Protein AF-E2NHU2-F1 (afdb_monomer_lite)

Secondary structure (DSSP, 8-state):
---THHHHHHHHHHHHHHHHHHH-TTS-HHHHHHHHHHHHHHHHHHHHHHHHHHHS-TT-HHHHHHHHHHHHHHHHHHHHHHHHHHHHHHHHHHHHHHHHHHHHHHHHHHHHHHHHHHHHHHHHHHHHHHHHHHHHHTS-HHHHHHHHTT--

Organism: NCBI:txid537012

Radius of gyration: 38.78 Å; chains: 1; bounding box: 83×24×98 Å

Sequence (152 aa):
MGIPFIPLCAIIAVLIIAFLFASLPQISHKTRYRVLYAITIIMLLAVIPISEYMAGDTQNSSNNYLLVLIFDIAVGYFCMYIAALLKFNILKQKNQALENALTEKQQENISILLEHQNEKQQDLQQKELEWFAGKIKMFTEEEQKAIIHCCH

pLDDT: mean 75.78, std 13.11, range [44.12, 96.81]

Foldseek 3Di:
DDDPVVLVVVVVVLVVVLVCLLPPPPDDPVVNVVSNVVSLVVLVVSLVVLVVVLVVPPPPNVVSVVVSVVSVVVSVVVVVVVVVSNVVVVVVVVVVVVVVVVVVVVVVVVVVVVVVVVVVVVVVVVVVVVVVVVVLVVDDPVVNVVVVVVVD

Structure (mmCIF, N/CA/C/O backbone):
data_AF-E2NHU2-F1
#
_entry.id   AF-E2NHU2-F1
#
loop_
_atom_site.group_PDB
_atom_site.id
_atom_site.type_symbol
_atom_site.label_atom_id
_atom_site.label_alt_id
_atom_site.label_comp_id
_atom_site.label_asym_id
_atom_site.label_entity_id
_atom_site.label_seq_id
_atom_site.pdbx_PDB_ins_code
_atom_site.Cartn_x
_atom_site.Cartn_y
_atom_site.Cartn_z
_atom_site.occupancy
_atom_site.B_iso_or_equiv
_atom_site.auth_seq_id
_atom_site.auth_comp_id
_atom_site.auth_asym_id
_atom_site.auth_atom_id
_atom_site.pdbx_PDB_model_num
ATOM 1 N N . MET A 1 1 ? 30.027 17.006 -35.130 1.00 45.38 1 MET A N 1
ATOM 2 C CA . MET A 1 1 ? 29.815 16.706 -33.699 1.00 45.38 1 MET A CA 1
ATOM 3 C C . MET A 1 1 ? 28.332 16.884 -33.395 1.00 45.38 1 MET A C 1
ATOM 5 O O . MET A 1 1 ? 27.917 17.942 -32.947 1.00 45.38 1 MET A O 1
ATOM 9 N N . GLY A 1 2 ? 27.521 15.896 -33.784 1.00 48.94 2 GLY A N 1
ATOM 10 C CA . GLY A 1 2 ? 26.079 15.876 -33.529 1.00 48.94 2 GLY A CA 1
ATOM 11 C C . GLY A 1 2 ? 25.831 15.148 -32.216 1.00 48.94 2 GLY A C 1
ATOM 12 O O . GLY A 1 2 ? 26.402 14.091 -31.979 1.00 48.94 2 GLY A O 1
ATOM 13 N N . ILE A 1 3 ? 25.075 15.768 -31.326 1.00 44.12 3 ILE A N 1
ATOM 14 C CA . ILE A 1 3 ? 24.980 15.378 -29.924 1.00 44.12 3 ILE A CA 1
ATOM 15 C C . ILE A 1 3 ? 24.153 14.079 -29.804 1.00 44.12 3 ILE A C 1
ATOM 17 O O . ILE A 1 3 ? 23.003 14.081 -30.246 1.00 44.12 3 ILE A O 1
ATOM 21 N N . PRO A 1 4 ? 24.641 13.003 -29.151 1.00 55.00 4 PRO A N 1
ATOM 22 C CA . PRO A 1 4 ? 23.863 11.786 -28.873 1.00 55.00 4 PRO A CA 1
ATOM 23 C C . PRO A 1 4 ? 22.826 11.999 -27.745 1.00 55.00 4 PRO A C 1
ATOM 25 O O . PRO A 1 4 ? 22.509 11.092 -26.983 1.00 55.00 4 PRO A O 1
ATOM 28 N N . PHE A 1 5 ? 22.311 13.222 -27.592 1.00 55.34 5 PHE A N 1
ATOM 29 C CA . PHE A 1 5 ? 21.490 13.644 -26.452 1.00 55.34 5 PHE A CA 1
ATOM 30 C C . PHE A 1 5 ? 20.014 13.305 -26.631 1.00 55.34 5 PHE A C 1
ATOM 32 O O . PHE A 1 5 ? 19.328 13.012 -25.665 1.00 55.34 5 PHE A O 1
ATOM 39 N N . ILE A 1 6 ? 19.511 13.339 -27.866 1.00 62.53 6 ILE A N 1
ATOM 40 C CA . ILE A 1 6 ? 18.075 13.244 -28.155 1.00 62.53 6 ILE A CA 1
ATOM 41 C C . ILE A 1 6 ? 17.476 11.886 -27.735 1.00 62.53 6 ILE A C 1
ATOM 43 O O . ILE A 1 6 ? 16.465 11.901 -27.027 1.00 62.53 6 ILE A O 1
ATOM 47 N N . PRO A 1 7 ? 18.076 10.721 -28.072 1.00 61.19 7 PRO A N 1
ATOM 48 C CA . PRO A 1 7 ? 17.518 9.440 -27.640 1.00 61.19 7 PRO A CA 1
ATOM 49 C C . PRO A 1 7 ? 17.650 9.233 -26.124 1.00 61.19 7 PRO A C 1
ATOM 51 O O . PRO A 1 7 ? 16.699 8.801 -25.479 1.00 61.19 7 PRO A O 1
ATOM 54 N N . LEU A 1 8 ? 18.777 9.631 -25.525 1.00 61.38 8 LEU A N 1
ATOM 55 C CA . LEU A 1 8 ? 18.991 9.555 -24.075 1.00 61.38 8 LEU A CA 1
ATOM 56 C C . LEU A 1 8 ? 18.021 10.449 -23.288 1.00 61.38 8 LEU A C 1
ATOM 58 O O . LEU A 1 8 ? 17.452 10.016 -22.288 1.00 61.38 8 LEU A O 1
ATOM 62 N N . CYS A 1 9 ? 17.771 11.674 -23.753 1.00 64.62 9 CYS A N 1
ATOM 63 C CA . CYS A 1 9 ? 16.812 12.584 -23.133 1.00 64.62 9 CYS A CA 1
ATOM 64 C C . CYS A 1 9 ? 15.377 12.078 -23.226 1.00 64.62 9 CYS A C 1
ATOM 66 O O . CYS A 1 9 ? 14.634 12.215 -22.256 1.00 64.62 9 CYS A O 1
ATOM 68 N N . ALA A 1 10 ? 14.986 11.476 -24.352 1.00 67.19 10 ALA A N 1
ATOM 69 C CA . ALA A 1 10 ? 13.660 10.883 -24.493 1.00 67.19 10 ALA A CA 1
ATOM 70 C C . ALA A 1 10 ? 13.455 9.737 -23.487 1.00 67.19 10 ALA A C 1
ATOM 72 O O . ALA A 1 10 ? 12.419 9.669 -22.829 1.00 67.19 10 ALA A O 1
ATOM 73 N N . ILE A 1 11 ? 14.470 8.893 -23.293 1.00 68.44 11 ILE A N 1
ATOM 74 C CA . ILE A 1 11 ? 14.442 7.787 -22.326 1.00 68.44 11 ILE A CA 1
ATOM 75 C C . ILE A 1 11 ? 14.369 8.310 -20.886 1.00 68.44 11 ILE A C 1
ATOM 77 O O . ILE A 1 11 ? 13.531 7.856 -20.105 1.00 68.44 11 ILE A O 1
ATOM 81 N N . ILE A 1 12 ? 15.195 9.301 -20.536 1.00 69.56 12 ILE A N 1
ATOM 82 C CA . ILE A 1 12 ? 15.174 9.937 -19.210 1.00 69.56 12 ILE A CA 1
ATOM 83 C C . ILE A 1 12 ? 13.811 10.597 -18.950 1.00 69.56 12 ILE A C 1
ATOM 85 O O . ILE A 1 12 ? 13.263 10.459 -17.858 1.00 69.56 12 ILE A O 1
ATOM 89 N N . ALA A 1 13 ? 13.216 11.252 -19.949 1.00 72.31 13 ALA A N 1
ATOM 90 C CA . ALA A 1 13 ? 11.885 11.840 -19.829 1.00 72.31 13 ALA A CA 1
ATOM 91 C C . ALA A 1 13 ? 10.805 10.771 -19.583 1.00 72.31 13 ALA A C 1
ATOM 93 O O . ALA A 1 13 ? 9.968 10.943 -18.696 1.00 72.31 13 ALA A O 1
ATOM 94 N N . VAL A 1 14 ? 10.852 9.638 -20.294 1.00 73.38 14 VAL A N 1
ATOM 95 C CA . VAL A 1 14 ? 9.930 8.508 -20.075 1.00 73.38 14 VAL A CA 1
ATOM 96 C C . VAL A 1 14 ? 10.111 7.906 -18.676 1.00 73.38 14 VAL A C 1
ATOM 98 O O . VAL A 1 14 ? 9.116 7.626 -18.005 1.00 73.38 14 VAL A O 1
ATOM 101 N N . LEU A 1 15 ? 11.352 7.771 -18.193 1.00 70.44 15 LEU A N 1
ATOM 102 C CA . LEU A 1 15 ? 11.660 7.316 -16.830 1.00 70.44 15 LEU A CA 1
ATOM 103 C C . LEU A 1 15 ? 11.099 8.265 -15.758 1.00 70.44 15 LEU A C 1
ATOM 105 O O . LEU A 1 15 ? 10.502 7.811 -14.781 1.00 70.44 15 LEU A O 1
ATOM 109 N N . ILE A 1 16 ? 11.245 9.579 -15.946 1.00 73.12 16 ILE A N 1
ATOM 110 C CA . ILE A 1 16 ? 10.730 10.591 -15.011 1.00 73.12 16 ILE A CA 1
ATOM 111 C C . ILE A 1 16 ? 9.197 10.586 -14.992 1.00 73.12 16 ILE A C 1
ATOM 113 O O . ILE A 1 16 ? 8.596 10.598 -13.916 1.00 73.12 16 ILE A O 1
ATOM 117 N N . ILE A 1 17 ? 8.550 10.507 -16.159 1.00 72.31 17 ILE A N 1
ATOM 118 C CA . ILE A 1 17 ? 7.085 10.427 -16.264 1.00 72.31 17 ILE A CA 1
ATOM 119 C C . ILE A 1 17 ? 6.572 9.150 -15.582 1.00 72.31 17 ILE A C 1
ATOM 121 O O . ILE A 1 17 ? 5.620 9.206 -14.802 1.00 72.31 17 ILE A O 1
ATOM 125 N N . ALA A 1 18 ? 7.236 8.013 -15.799 1.00 69.62 18 ALA A N 1
ATOM 126 C CA . ALA A 1 18 ? 6.929 6.756 -15.124 1.00 69.62 18 ALA A CA 1
ATOM 127 C C . ALA A 1 18 ? 7.019 6.864 -13.592 1.00 69.62 18 ALA A C 1
ATOM 129 O O . ALA A 1 18 ? 6.119 6.410 -12.880 1.00 69.62 18 ALA A O 1
ATOM 130 N N . PHE A 1 19 ? 8.081 7.494 -13.084 1.00 68.81 19 PHE A N 1
ATOM 131 C CA . PHE A 1 19 ? 8.303 7.684 -11.651 1.00 68.81 19 PHE A CA 1
ATOM 132 C C . PHE A 1 19 ? 7.264 8.617 -11.013 1.00 68.81 19 PHE A C 1
ATOM 134 O O . PHE A 1 19 ? 6.740 8.325 -9.932 1.00 68.81 19 PHE A O 1
ATOM 141 N N . LEU A 1 20 ? 6.906 9.706 -11.701 1.00 70.75 20 LEU A N 1
ATOM 142 C CA . LEU A 1 20 ? 5.842 10.621 -11.283 1.00 70.75 20 LEU A CA 1
ATOM 143 C C . LEU A 1 20 ? 4.497 9.888 -11.177 1.00 70.75 20 LEU A C 1
ATOM 145 O O . LEU A 1 20 ? 3.832 9.979 -10.143 1.00 70.75 20 LEU A O 1
ATOM 149 N N . PHE A 1 21 ? 4.128 9.093 -12.188 1.00 65.12 21 PHE A N 1
ATOM 150 C CA . PHE A 1 21 ? 2.895 8.294 -12.179 1.00 65.12 21 PHE A CA 1
ATOM 151 C C . PHE A 1 21 ? 2.872 7.216 -11.088 1.00 65.12 21 PHE A C 1
ATOM 153 O O . PHE A 1 21 ? 1.820 6.975 -10.491 1.00 65.12 21 PHE A O 1
ATOM 160 N N . ALA A 1 22 ? 4.013 6.588 -10.790 1.00 61.56 22 ALA A N 1
ATOM 161 C CA . ALA A 1 22 ? 4.128 5.624 -9.696 1.00 61.56 22 ALA A CA 1
ATOM 162 C C . ALA A 1 22 ? 3.966 6.285 -8.313 1.00 61.56 22 ALA A C 1
ATOM 164 O O . ALA A 1 22 ? 3.391 5.680 -7.406 1.00 61.56 22 ALA A O 1
ATOM 165 N N . SER A 1 23 ? 4.433 7.529 -8.175 1.00 61.50 23 SER A N 1
ATOM 166 C CA . SER A 1 23 ? 4.422 8.288 -6.918 1.00 61.50 23 SER A CA 1
ATOM 167 C C . SER A 1 23 ? 3.094 8.998 -6.637 1.00 61.50 23 SER A C 1
ATOM 169 O O . SER A 1 23 ? 2.837 9.368 -5.495 1.00 61.50 23 SER A O 1
ATOM 171 N N . LEU A 1 24 ? 2.236 9.181 -7.647 1.00 64.19 24 LEU A N 1
ATOM 172 C CA . LEU A 1 24 ? 0.956 9.891 -7.547 1.00 64.19 24 LEU A CA 1
ATOM 173 C C . LEU A 1 24 ? -0.054 9.140 -6.648 1.00 64.19 24 LEU A C 1
ATOM 175 O O . LEU A 1 24 ? -0.637 8.149 -7.102 1.00 64.19 24 LEU A O 1
ATOM 179 N N . PRO A 1 25 ? -0.352 9.620 -5.417 1.00 55.75 25 PRO A N 1
ATOM 180 C CA . PRO A 1 25 ? -1.123 8.905 -4.390 1.00 55.75 25 PRO A CA 1
ATOM 181 C C . PRO A 1 25 ? -2.638 8.810 -4.659 1.00 55.75 25 PRO A C 1
ATOM 183 O O . PRO A 1 25 ? -3.313 8.037 -3.981 1.00 55.75 25 PRO A O 1
ATOM 186 N N . GLN A 1 26 ? -3.157 9.455 -5.712 1.00 52.62 26 GLN A N 1
ATOM 187 C CA . GLN A 1 26 ? -4.588 9.466 -6.074 1.00 52.62 26 GLN A CA 1
ATOM 188 C C . GLN A 1 26 ? -5.049 8.380 -7.066 1.00 52.62 26 GLN A C 1
ATOM 190 O O . GLN A 1 26 ? -6.244 8.137 -7.206 1.00 52.62 26 GLN A O 1
ATOM 195 N N . ILE A 1 27 ? -4.137 7.714 -7.775 1.00 59.91 27 ILE A N 1
ATOM 196 C CA . ILE A 1 27 ? -4.501 6.729 -8.809 1.00 59.91 27 ILE A CA 1
ATOM 197 C C . ILE A 1 27 ? -4.886 5.376 -8.177 1.00 59.91 27 ILE A C 1
ATOM 199 O O . ILE A 1 27 ? -4.169 4.866 -7.318 1.00 59.91 27 ILE A O 1
ATOM 203 N N . SER A 1 28 ? -5.990 4.760 -8.624 1.00 62.41 28 SER A N 1
ATOM 204 C CA . SER A 1 28 ? -6.439 3.454 -8.108 1.00 62.41 28 SER A CA 1
ATOM 205 C C . SER A 1 28 ? -5.341 2.380 -8.210 1.00 62.41 28 SER A C 1
ATOM 207 O O . SER A 1 28 ? -4.601 2.328 -9.199 1.00 62.41 28 SER A O 1
ATOM 209 N N . HIS A 1 29 ? -5.252 1.485 -7.216 1.00 65.38 29 HIS A N 1
ATOM 210 C CA . HIS A 1 29 ? -4.246 0.409 -7.177 1.00 65.38 29 HIS A CA 1
ATOM 211 C C . HIS A 1 29 ? -4.222 -0.437 -8.464 1.00 65.38 29 HIS A C 1
ATOM 213 O O . HIS A 1 29 ? -3.155 -0.810 -8.950 1.00 65.38 29 HIS A O 1
ATOM 219 N N . LYS A 1 30 ? -5.396 -0.681 -9.060 1.00 64.56 30 LYS A N 1
ATOM 220 C CA . LYS A 1 30 ? -5.554 -1.441 -10.308 1.00 64.56 30 LYS A CA 1
ATOM 221 C C . LYS A 1 30 ? -4.980 -0.698 -11.518 1.00 64.56 30 LY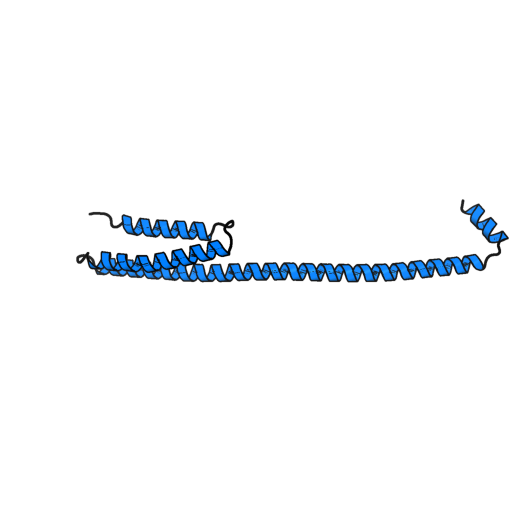S A C 1
ATOM 223 O O . LYS A 1 30 ? -4.346 -1.314 -12.374 1.00 64.56 30 LYS A O 1
ATOM 228 N N . THR A 1 31 ? -5.180 0.617 -11.588 1.00 67.88 31 THR A N 1
ATOM 229 C CA . THR A 1 31 ? -4.660 1.451 -12.679 1.00 67.88 31 THR A CA 1
ATOM 230 C C . THR A 1 31 ? -3.152 1.646 -12.551 1.00 67.88 31 THR A C 1
ATOM 232 O O . THR A 1 31 ? -2.450 1.479 -13.545 1.00 67.88 31 THR A O 1
ATOM 235 N N . ARG A 1 32 ? -2.628 1.894 -11.340 1.00 67.19 32 ARG A N 1
ATOM 236 C CA . ARG A 1 32 ? -1.173 1.995 -11.117 1.00 67.19 32 ARG A CA 1
ATOM 237 C C . ARG A 1 32 ? -0.437 0.739 -11.562 1.00 67.19 32 ARG A C 1
ATOM 239 O O . ARG A 1 32 ? 0.577 0.846 -12.239 1.00 67.19 32 ARG A O 1
ATOM 246 N N . TYR A 1 33 ? -0.970 -0.438 -11.234 1.00 67.62 33 TYR A N 1
ATOM 247 C CA . TYR A 1 33 ? -0.354 -1.705 -11.622 1.00 67.62 33 TYR A CA 1
ATOM 248 C C . TYR A 1 33 ? -0.299 -1.890 -13.144 1.00 67.62 33 TYR A C 1
ATOM 250 O O . TYR A 1 33 ? 0.735 -2.270 -13.683 1.00 67.62 33 TYR A O 1
ATOM 258 N N . ARG A 1 34 ? -1.386 -1.562 -13.854 1.00 69.50 34 ARG A N 1
ATOM 259 C CA . ARG A 1 34 ? -1.421 -1.629 -15.324 1.00 69.50 34 ARG A CA 1
ATOM 260 C C . ARG A 1 34 ? -0.430 -0.668 -15.971 1.00 69.50 34 ARG A C 1
ATOM 262 O O . ARG A 1 34 ? 0.236 -1.051 -16.925 1.00 69.50 34 ARG A O 1
ATOM 269 N N . VAL A 1 35 ? -0.328 0.551 -15.445 1.00 70.38 35 VAL A N 1
ATOM 270 C CA . VAL A 1 35 ? 0.602 1.566 -15.955 1.00 70.38 35 VAL A CA 1
ATOM 271 C C . VAL A 1 35 ? 2.049 1.142 -15.706 1.00 70.38 35 VAL A C 1
ATOM 273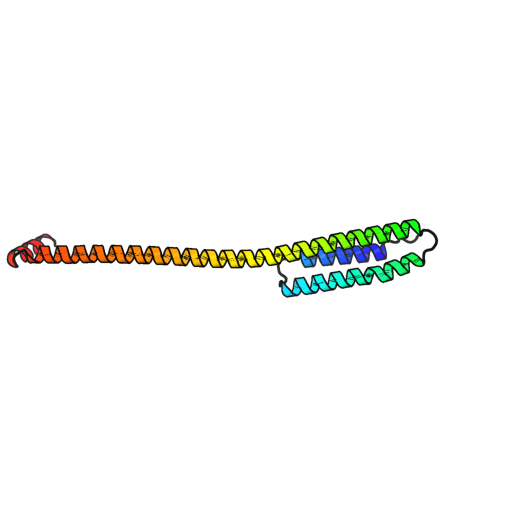 O O . VAL A 1 35 ? 2.847 1.168 -16.634 1.00 70.38 35 VAL A O 1
ATOM 276 N N . LEU A 1 36 ? 2.375 0.666 -14.502 1.00 71.75 36 LEU A N 1
ATOM 277 C CA . LEU A 1 36 ? 3.708 0.149 -14.175 1.00 71.75 36 LEU A CA 1
ATOM 278 C C . LEU A 1 36 ? 4.106 -1.026 -15.071 1.00 71.75 36 LEU A C 1
ATOM 280 O O . LEU A 1 36 ? 5.203 -1.025 -15.619 1.00 71.75 36 LEU A O 1
ATOM 284 N N . TYR A 1 37 ? 3.200 -1.981 -15.282 1.00 70.81 37 TYR A N 1
ATOM 285 C CA . TYR A 1 37 ? 3.450 -3.121 -16.161 1.00 70.81 37 TYR A CA 1
ATOM 286 C C . TYR A 1 37 ? 3.653 -2.694 -17.624 1.00 70.81 37 TYR A C 1
ATOM 288 O O . TYR A 1 37 ? 4.578 -3.165 -18.284 1.00 70.81 37 TYR A O 1
ATOM 296 N N . ALA A 1 38 ? 2.844 -1.750 -18.116 1.00 72.81 38 ALA A N 1
ATOM 297 C CA . ALA A 1 38 ? 3.000 -1.190 -19.457 1.00 72.81 38 ALA A CA 1
ATOM 298 C C . ALA A 1 38 ? 4.345 -0.464 -19.623 1.00 72.81 38 ALA A C 1
ATOM 300 O O . ALA A 1 38 ? 5.021 -0.654 -20.631 1.00 72.81 38 ALA A O 1
ATOM 301 N N . ILE A 1 39 ? 4.770 0.311 -18.622 1.00 72.12 39 ILE A N 1
ATOM 302 C CA . ILE A 1 39 ? 6.071 0.991 -18.625 1.00 72.12 39 ILE A CA 1
ATOM 303 C C . ILE A 1 39 ? 7.212 -0.028 -18.669 1.00 72.12 39 ILE A C 1
ATOM 305 O O . ILE A 1 39 ? 8.128 0.136 -19.469 1.00 72.12 39 ILE A O 1
ATOM 309 N N . THR A 1 40 ? 7.161 -1.093 -17.865 1.00 71.50 40 THR A N 1
ATOM 310 C CA . THR A 1 40 ? 8.188 -2.147 -17.889 1.00 71.50 40 THR A CA 1
ATOM 311 C C . THR A 1 40 ? 8.301 -2.801 -19.269 1.00 71.50 40 THR A C 1
ATOM 313 O O . THR A 1 40 ? 9.412 -3.015 -19.750 1.00 71.50 40 THR A O 1
ATOM 316 N N . ILE A 1 41 ? 7.175 -3.062 -19.942 1.00 74.50 41 ILE A N 1
ATOM 317 C CA . ILE A 1 41 ? 7.166 -3.598 -21.313 1.00 74.50 41 ILE A CA 1
ATOM 318 C C . ILE A 1 41 ? 7.780 -2.601 -22.304 1.00 74.50 41 ILE A C 1
ATOM 320 O O . ILE A 1 41 ? 8.593 -2.992 -23.137 1.00 74.50 41 ILE A O 1
ATOM 324 N N . ILE A 1 42 ? 7.436 -1.315 -22.203 1.00 74.44 42 ILE A N 1
ATOM 325 C CA . ILE A 1 42 ? 7.990 -0.263 -23.070 1.00 74.44 42 ILE A CA 1
ATOM 326 C C . ILE A 1 42 ? 9.508 -0.135 -22.874 1.00 74.44 42 ILE A C 1
ATOM 328 O O . ILE A 1 42 ? 10.233 -0.011 -23.857 1.00 74.44 42 ILE A O 1
ATOM 332 N N . MET A 1 43 ? 10.002 -0.229 -21.634 1.00 70.56 43 MET A N 1
ATOM 333 C CA . MET A 1 43 ? 11.442 -0.210 -21.338 1.00 70.56 43 MET A CA 1
ATOM 334 C C . MET A 1 43 ? 12.175 -1.397 -21.965 1.00 70.56 43 MET A C 1
ATOM 336 O O . MET A 1 43 ? 13.236 -1.210 -22.550 1.00 70.56 43 MET A O 1
ATOM 340 N N . LEU A 1 44 ? 11.594 -2.599 -21.896 1.00 71.31 44 LEU A N 1
ATOM 341 C CA . LEU A 1 44 ? 12.151 -3.793 -22.540 1.00 71.31 44 LEU A CA 1
ATOM 342 C C . LEU A 1 44 ? 12.185 -3.661 -24.067 1.00 71.31 44 LEU A C 1
ATOM 344 O O . LEU A 1 44 ? 13.176 -4.024 -24.694 1.00 71.31 44 LEU A O 1
ATOM 348 N N . LEU A 1 45 ? 11.128 -3.112 -24.673 1.00 69.75 45 LEU A N 1
ATOM 349 C CA . LEU A 1 45 ? 11.071 -2.901 -26.121 1.00 69.75 45 LEU A CA 1
ATOM 350 C C . LEU A 1 45 ? 12.037 -1.812 -26.598 1.00 69.75 45 LEU A C 1
ATOM 352 O O . LEU A 1 45 ? 12.512 -1.896 -27.725 1.00 69.75 45 LEU A O 1
ATOM 356 N N . ALA A 1 46 ? 12.353 -0.823 -25.759 1.00 68.12 46 ALA A N 1
ATOM 357 C CA . ALA A 1 46 ? 13.296 0.243 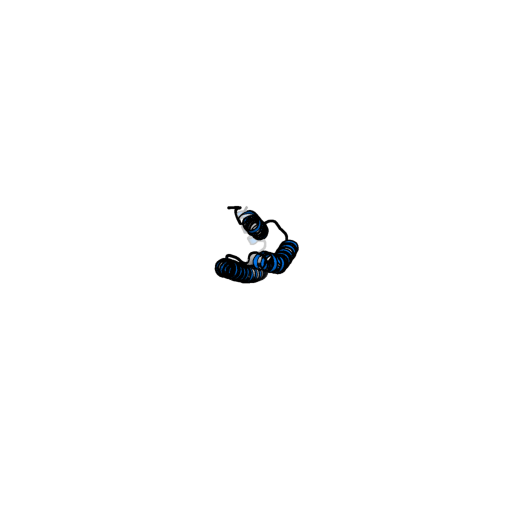-26.088 1.00 68.12 46 ALA A CA 1
ATOM 358 C C . ALA A 1 46 ? 14.758 -0.239 -26.168 1.00 68.12 46 ALA A C 1
ATOM 360 O O . ALA A 1 46 ? 15.550 0.378 -26.876 1.00 68.12 46 ALA A O 1
ATOM 361 N N . VAL A 1 47 ? 15.115 -1.357 -25.520 1.00 68.38 47 VAL A N 1
ATOM 362 C CA . VAL A 1 47 ? 16.471 -1.945 -25.581 1.00 68.38 47 VAL A CA 1
ATOM 363 C C . VAL A 1 47 ? 16.847 -2.352 -27.013 1.00 68.38 47 VAL A C 1
ATOM 365 O O . VAL A 1 47 ? 17.974 -2.123 -27.449 1.00 68.38 47 VAL A O 1
ATOM 368 N N . ILE A 1 48 ? 15.895 -2.906 -27.770 1.00 66.19 48 ILE A N 1
ATOM 369 C CA . ILE A 1 48 ? 16.113 -3.430 -29.128 1.00 66.19 48 ILE A CA 1
ATOM 370 C C . ILE A 1 48 ? 16.569 -2.328 -30.110 1.00 66.19 48 ILE A C 1
ATOM 372 O O . ILE A 1 48 ? 17.669 -2.452 -30.652 1.00 66.19 48 ILE A O 1
ATOM 376 N N . PRO A 1 49 ? 15.827 -1.219 -30.314 1.00 64.31 49 PRO A N 1
ATOM 377 C CA . PRO A 1 49 ? 16.244 -0.162 -31.234 1.00 64.31 49 PRO A CA 1
ATOM 378 C C . PRO A 1 49 ? 17.511 0.569 -30.770 1.00 64.31 49 PRO A C 1
ATOM 380 O O . PRO A 1 49 ? 18.267 1.050 -31.609 1.00 64.31 49 PRO A O 1
ATOM 383 N N . ILE A 1 50 ? 17.789 0.630 -29.460 1.00 66.56 50 ILE A N 1
ATOM 384 C CA . ILE A 1 50 ? 19.056 1.176 -28.944 1.00 66.56 50 ILE A CA 1
ATOM 385 C C . ILE A 1 50 ? 20.223 0.276 -29.361 1.00 66.56 50 ILE A C 1
ATOM 387 O O . ILE A 1 50 ? 21.239 0.777 -29.837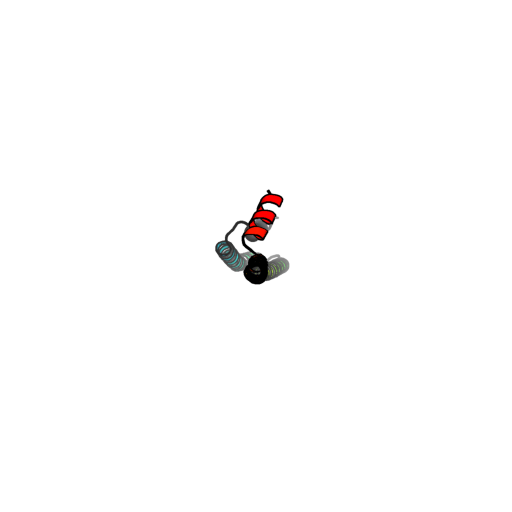 1.00 66.56 50 ILE A O 1
ATOM 391 N N . SER A 1 51 ? 20.073 -1.044 -29.225 1.00 64.56 51 SER A N 1
ATOM 392 C CA . SER A 1 51 ? 21.112 -2.002 -29.615 1.00 64.56 51 SER A CA 1
ATOM 393 C C . SER A 1 51 ? 21.422 -1.949 -31.118 1.00 64.56 51 SER A C 1
ATOM 395 O O . SER A 1 51 ? 22.588 -1.987 -31.507 1.00 64.56 51 SER A O 1
ATOM 397 N N . GLU A 1 52 ? 20.396 -1.761 -31.953 1.00 64.81 52 GLU A N 1
ATOM 398 C CA . GLU A 1 52 ? 20.524 -1.666 -33.410 1.00 64.81 52 GLU A CA 1
ATOM 399 C C . GLU A 1 52 ? 21.113 -0.315 -33.856 1.00 64.81 52 GLU A C 1
ATOM 401 O O . GLU A 1 52 ? 22.017 -0.278 -34.691 1.00 64.81 52 GLU A O 1
ATOM 406 N N . TYR A 1 53 ? 20.695 0.793 -33.230 1.00 64.19 53 TYR A N 1
ATOM 407 C CA . TYR A 1 53 ? 21.274 2.124 -33.456 1.00 64.19 53 TYR A CA 1
ATOM 408 C C . TYR A 1 53 ? 22.770 2.176 -33.099 1.00 64.19 53 TYR A C 1
ATOM 410 O O . TYR A 1 53 ? 23.564 2.786 -33.811 1.00 64.19 53 TYR A O 1
ATOM 418 N N . MET A 1 54 ? 23.172 1.498 -32.020 1.00 58.41 54 MET A N 1
ATOM 419 C CA . MET A 1 54 ? 24.564 1.449 -31.559 1.00 58.41 54 MET A CA 1
ATOM 420 C C . MET A 1 54 ? 25.464 0.553 -32.424 1.00 58.41 54 MET A C 1
ATOM 422 O O . MET A 1 54 ? 26.670 0.795 -32.490 1.00 58.41 54 MET A O 1
ATOM 426 N N . ALA A 1 55 ? 24.901 -0.461 -33.092 1.00 60.06 55 ALA A N 1
ATOM 427 C CA . ALA A 1 55 ? 25.634 -1.354 -33.993 1.00 60.06 55 ALA A CA 1
ATOM 428 C C . ALA A 1 55 ? 26.001 -0.690 -35.336 1.00 60.06 55 ALA A C 1
ATOM 430 O O . ALA A 1 55 ? 26.981 -1.087 -35.966 1.00 60.06 55 ALA A O 1
ATOM 431 N N . GLY A 1 56 ? 25.245 0.328 -35.764 1.00 59.56 56 GLY A N 1
ATOM 432 C CA . GLY A 1 56 ? 25.503 1.077 -36.999 1.00 59.56 56 GLY A CA 1
ATOM 433 C C . GLY A 1 56 ? 26.640 2.106 -36.909 1.00 59.56 56 GLY A C 1
ATOM 434 O O . GLY A 1 56 ? 27.173 2.507 -37.942 1.00 59.56 56 GLY A O 1
ATOM 435 N N . ASP A 1 57 ? 27.042 2.520 -35.701 1.00 59.59 57 ASP A N 1
ATOM 436 C CA . ASP A 1 57 ? 28.082 3.535 -35.480 1.00 59.59 57 ASP A CA 1
ATOM 437 C C . ASP A 1 57 ? 29.442 2.871 -35.179 1.00 59.59 57 ASP A C 1
ATOM 439 O O . ASP A 1 57 ? 29.874 2.705 -34.036 1.00 59.59 57 ASP A O 1
ATOM 443 N N . THR A 1 58 ? 30.116 2.413 -36.236 1.00 55.41 58 THR A N 1
ATOM 444 C CA . THR A 1 58 ? 31.305 1.539 -36.171 1.00 55.41 58 THR A CA 1
ATOM 445 C C . THR A 1 58 ? 32.581 2.192 -35.620 1.00 55.41 58 THR A C 1
ATOM 447 O O . THR A 1 58 ? 33.569 1.492 -35.404 1.00 55.41 58 THR A O 1
ATOM 450 N N . GLN A 1 59 ? 32.608 3.508 -35.380 1.00 57.47 59 GLN A N 1
ATOM 451 C CA . GLN A 1 59 ? 33.842 4.223 -35.018 1.00 57.47 59 GLN A CA 1
ATOM 452 C C . GLN A 1 59 ? 34.111 4.296 -33.499 1.00 57.47 59 GLN A C 1
ATOM 454 O O . GLN A 1 59 ? 35.233 4.608 -33.104 1.00 57.47 59 GLN A O 1
ATOM 459 N N . ASN A 1 60 ? 33.131 3.979 -32.636 1.00 57.81 60 ASN A N 1
ATOM 460 C CA . ASN A 1 60 ? 33.256 4.141 -31.175 1.00 57.81 60 ASN A CA 1
ATOM 461 C C . ASN A 1 60 ? 32.613 2.994 -30.358 1.00 57.81 60 ASN A C 1
ATOM 463 O O . ASN A 1 60 ? 32.011 3.207 -29.302 1.00 57.81 60 ASN A O 1
ATOM 467 N N . SER A 1 61 ? 32.738 1.759 -30.855 1.00 59.59 61 SER A N 1
ATOM 468 C CA . SER A 1 61 ? 32.019 0.564 -30.376 1.00 59.59 61 SER A CA 1
ATOM 469 C C . SER A 1 61 ? 32.161 0.260 -28.874 1.00 59.59 61 SER A C 1
ATOM 471 O O . SER A 1 61 ? 31.194 -0.164 -28.245 1.00 59.59 61 SER A O 1
ATOM 473 N N . SER A 1 62 ? 33.327 0.521 -28.271 1.00 61.66 62 SER A N 1
ATOM 474 C CA . SER A 1 62 ? 33.563 0.309 -26.830 1.00 61.66 62 SER A CA 1
ATOM 475 C C . SER A 1 62 ? 32.733 1.256 -25.952 1.00 61.66 62 SER A C 1
ATOM 477 O O . SER A 1 62 ? 32.116 0.835 -24.971 1.00 61.66 62 SER A O 1
ATOM 479 N N . ASN A 1 63 ? 32.649 2.532 -26.340 1.00 64.12 63 ASN A N 1
ATOM 480 C CA . ASN A 1 63 ? 31.888 3.537 -25.599 1.00 64.12 63 ASN A CA 1
ATOM 481 C C . ASN A 1 63 ? 30.375 3.288 -25.722 1.00 64.12 63 ASN A C 1
ATOM 483 O O . ASN A 1 63 ? 29.630 3.488 -24.766 1.00 64.12 63 ASN A O 1
ATOM 487 N N . ASN A 1 64 ? 29.941 2.781 -26.878 1.00 65.50 64 ASN A N 1
ATOM 488 C CA . ASN A 1 64 ? 28.554 2.403 -27.137 1.00 65.50 64 ASN A CA 1
ATOM 489 C C . ASN A 1 64 ? 28.143 1.155 -26.331 1.00 65.50 64 ASN A C 1
ATOM 491 O O . ASN A 1 64 ? 27.073 1.146 -25.725 1.00 65.50 64 ASN A O 1
ATOM 495 N N . TYR A 1 65 ? 29.011 0.141 -26.228 1.00 66.06 65 TYR A N 1
ATOM 496 C CA . TYR A 1 65 ? 28.765 -1.040 -25.390 1.00 66.06 65 TYR A CA 1
ATOM 497 C C . TYR A 1 65 ? 28.653 -0.687 -23.900 1.00 66.06 65 TYR A C 1
ATOM 499 O O . TYR A 1 65 ? 27.737 -1.147 -23.219 1.00 66.06 65 TYR A O 1
ATOM 507 N N . LEU A 1 66 ? 29.539 0.182 -23.395 1.00 66.19 66 LEU A N 1
ATOM 508 C CA . LEU A 1 66 ? 29.488 0.655 -22.009 1.00 66.19 66 LEU A CA 1
ATOM 509 C C . LEU A 1 66 ? 28.156 1.357 -21.697 1.00 66.19 66 LEU A C 1
ATOM 511 O O . LEU A 1 66 ? 27.594 1.184 -20.619 1.00 66.19 66 LEU A O 1
ATOM 515 N N . LEU A 1 67 ? 27.633 2.123 -22.652 1.00 66.25 67 LEU A N 1
ATOM 516 C CA . LEU A 1 67 ? 26.401 2.889 -22.497 1.00 66.25 67 LEU A CA 1
ATOM 517 C C . LEU A 1 67 ? 25.154 1.989 -22.482 1.00 66.25 67 LEU A C 1
ATOM 519 O O . LEU A 1 67 ? 24.258 2.212 -21.667 1.00 66.25 67 LEU A O 1
ATOM 523 N N . VAL A 1 68 ? 25.132 0.938 -23.310 1.00 69.94 68 VAL A N 1
ATOM 524 C CA . VAL A 1 68 ? 24.101 -0.118 -23.261 1.00 69.94 68 VAL A CA 1
ATOM 525 C C . VAL A 1 68 ? 24.153 -0.857 -21.922 1.00 69.94 68 VAL A C 1
ATOM 527 O O . VAL A 1 68 ? 23.126 -1.013 -21.269 1.00 69.94 68 VAL A O 1
ATOM 530 N N . LEU A 1 69 ? 25.350 -1.213 -21.449 1.00 73.50 69 LEU A N 1
ATOM 531 C CA . LEU A 1 69 ? 25.522 -1.906 -20.171 1.00 73.50 69 LEU A CA 1
ATOM 532 C C . LEU A 1 69 ? 25.019 -1.066 -18.981 1.00 73.50 69 LEU A C 1
ATOM 534 O O . LEU A 1 69 ? 24.343 -1.578 -18.090 1.00 73.50 69 LEU A O 1
ATOM 538 N N . ILE A 1 70 ? 25.320 0.238 -18.968 1.00 74.62 70 ILE A N 1
ATOM 539 C CA . ILE A 1 70 ? 24.830 1.174 -17.943 1.00 74.62 70 ILE A CA 1
ATOM 540 C C . ILE A 1 70 ? 23.301 1.285 -17.997 1.00 74.62 70 ILE A C 1
ATOM 542 O O . ILE A 1 70 ? 22.653 1.334 -16.947 1.00 74.62 70 ILE A O 1
ATOM 546 N N . PHE A 1 71 ? 22.720 1.303 -19.198 1.00 70.25 71 PHE A N 1
ATOM 547 C CA . PHE A 1 71 ? 21.272 1.341 -19.377 1.00 70.25 71 PHE A CA 1
ATOM 548 C C . PHE A 1 71 ? 20.595 0.074 -18.839 1.00 70.25 71 PHE A C 1
ATOM 550 O O . PHE A 1 71 ? 19.664 0.185 -18.040 1.00 70.25 71 PHE A O 1
ATOM 557 N N . ASP A 1 72 ? 21.104 -1.110 -19.178 1.00 71.62 72 ASP A N 1
ATOM 558 C CA . ASP A 1 72 ? 20.561 -2.385 -18.696 1.00 71.62 72 ASP A CA 1
ATOM 559 C C . ASP A 1 72 ? 20.633 -2.495 -17.166 1.00 71.62 72 ASP A C 1
ATOM 561 O O . ASP A 1 72 ? 19.676 -2.930 -16.516 1.00 71.62 72 ASP A O 1
ATOM 565 N N . ILE A 1 73 ? 21.729 -2.022 -16.561 1.00 75.88 73 ILE A N 1
ATOM 566 C CA . ILE A 1 73 ? 21.873 -1.951 -15.100 1.00 75.88 73 ILE A CA 1
ATOM 567 C C . ILE A 1 73 ? 20.827 -1.002 -14.499 1.00 75.88 73 ILE A C 1
ATOM 569 O O . ILE A 1 73 ? 20.155 -1.363 -13.529 1.00 75.88 73 ILE A O 1
ATOM 573 N N . ALA A 1 74 ? 20.650 0.194 -15.068 1.00 72.88 74 ALA A N 1
ATOM 574 C CA . ALA A 1 74 ? 19.673 1.170 -14.585 1.00 72.88 74 ALA A CA 1
ATOM 575 C C . ALA A 1 74 ? 18.230 0.640 -14.679 1.00 72.88 74 ALA A C 1
ATOM 577 O O . ALA A 1 74 ? 17.461 0.765 -13.720 1.00 72.88 74 ALA A O 1
ATOM 578 N N . VAL A 1 75 ? 17.878 -0.013 -15.791 1.00 73.12 75 VAL A N 1
ATOM 579 C CA . VAL A 1 75 ? 16.579 -0.680 -15.976 1.00 73.12 75 VAL A CA 1
ATOM 580 C C . VAL A 1 75 ? 16.404 -1.815 -14.964 1.00 73.12 75 VAL A C 1
ATOM 582 O O . VAL A 1 75 ? 15.334 -1.937 -14.361 1.00 73.12 75 VAL A O 1
ATOM 585 N N . GLY A 1 76 ? 17.453 -2.599 -14.706 1.00 77.38 76 GLY A N 1
ATOM 586 C CA . GLY A 1 76 ? 17.449 -3.657 -13.693 1.00 77.38 76 GLY A CA 1
ATOM 587 C C . GLY A 1 76 ? 17.155 -3.134 -12.283 1.00 77.38 76 GLY A C 1
ATOM 588 O O . GLY A 1 76 ? 16.268 -3.655 -11.597 1.00 77.38 76 GLY A O 1
ATOM 589 N N . TYR A 1 77 ? 17.829 -2.059 -11.863 1.00 77.19 77 TYR A N 1
ATOM 590 C CA . TYR A 1 77 ? 17.566 -1.404 -10.574 1.00 77.19 77 TYR A CA 1
ATOM 591 C C . TYR A 1 77 ? 16.145 -0.850 -10.486 1.00 77.19 77 TYR A C 1
ATOM 593 O O . TYR A 1 77 ? 15.470 -1.034 -9.468 1.00 77.19 77 TYR A O 1
ATOM 601 N N . PHE A 1 78 ? 15.665 -0.221 -11.557 1.00 73.06 78 PHE A N 1
ATOM 602 C CA . PHE A 1 78 ? 14.300 0.288 -11.611 1.00 73.06 78 PHE A CA 1
ATOM 603 C C . PHE A 1 78 ? 13.274 -0.847 -11.477 1.00 73.06 78 PHE A C 1
ATOM 605 O O . PHE A 1 78 ? 12.323 -0.737 -10.702 1.00 73.06 78 PHE A O 1
ATOM 612 N N . CYS A 1 79 ? 13.496 -1.978 -12.150 1.00 73.50 79 CYS A N 1
ATOM 613 C CA . CYS A 1 79 ? 12.628 -3.149 -12.052 1.00 73.50 79 CYS A CA 1
ATOM 614 C C . CYS A 1 79 ? 12.568 -3.710 -10.620 1.00 73.50 79 CYS A C 1
ATOM 616 O O . CYS A 1 79 ? 11.478 -3.979 -10.105 1.00 73.50 79 CYS A O 1
ATOM 618 N N . MET A 1 80 ? 13.718 -3.839 -9.945 1.00 78.50 80 MET A N 1
ATOM 619 C CA . MET A 1 80 ? 13.762 -4.268 -8.540 1.00 78.50 80 MET A CA 1
ATOM 620 C C . MET A 1 80 ? 13.020 -3.293 -7.616 1.00 78.50 80 MET A C 1
ATOM 622 O O . MET A 1 80 ? 12.269 -3.722 -6.736 1.00 78.50 80 MET A O 1
ATOM 626 N N . TYR A 1 81 ? 13.174 -1.987 -7.842 1.00 76.88 81 TYR A N 1
ATOM 627 C CA . TYR A 1 81 ? 12.488 -0.951 -7.072 1.00 76.88 81 TYR A CA 1
ATOM 628 C C . TYR A 1 81 ? 10.961 -1.030 -7.216 1.00 76.88 81 TYR A C 1
ATOM 630 O O . TYR A 1 81 ? 10.240 -1.019 -6.214 1.00 76.88 81 TYR A O 1
ATOM 638 N N . ILE A 1 82 ? 10.452 -1.199 -8.441 1.00 72.19 82 ILE A N 1
ATOM 639 C CA . ILE A 1 82 ? 9.014 -1.381 -8.681 1.00 72.19 82 ILE A CA 1
ATOM 640 C C . ILE A 1 82 ? 8.479 -2.641 -7.985 1.00 72.19 82 ILE A C 1
ATOM 642 O O . ILE A 1 82 ? 7.402 -2.598 -7.383 1.00 72.19 82 ILE A O 1
ATOM 646 N N . ALA A 1 83 ? 9.226 -3.748 -8.007 1.00 75.12 83 ALA A N 1
ATOM 647 C CA . ALA A 1 83 ? 8.831 -4.975 -7.313 1.00 75.12 83 ALA A CA 1
ATOM 648 C C . ALA A 1 83 ? 8.732 -4.773 -5.788 1.00 75.12 83 ALA A C 1
ATOM 650 O O . ALA A 1 83 ? 7.770 -5.227 -5.157 1.00 75.12 83 ALA A O 1
ATOM 651 N N . ALA A 1 84 ? 9.682 -4.044 -5.194 1.00 77.31 84 ALA A N 1
ATOM 652 C CA . ALA A 1 84 ? 9.657 -3.702 -3.774 1.00 77.31 84 ALA A CA 1
ATOM 653 C C . ALA A 1 84 ? 8.464 -2.796 -3.420 1.00 77.31 84 ALA A C 1
ATOM 655 O O . ALA A 1 84 ? 7.747 -3.071 -2.454 1.00 77.31 84 ALA A O 1
ATOM 656 N N . LEU A 1 85 ? 8.193 -1.771 -4.235 1.00 76.12 85 LEU A N 1
ATOM 657 C CA . LEU A 1 85 ? 7.031 -0.893 -4.066 1.00 76.12 85 LEU A CA 1
ATOM 658 C C . LEU A 1 85 ? 5.706 -1.653 -4.155 1.00 76.12 85 LEU A C 1
ATOM 660 O O . LEU A 1 85 ? 4.784 -1.399 -3.375 1.00 76.12 85 LEU A O 1
ATOM 664 N N . LEU A 1 86 ? 5.599 -2.605 -5.082 1.00 72.50 86 LEU A N 1
ATOM 665 C CA . LEU A 1 86 ? 4.413 -3.445 -5.209 1.00 72.50 86 LEU A CA 1
ATOM 666 C C . LEU A 1 86 ? 4.182 -4.263 -3.936 1.00 72.50 86 LEU A C 1
ATOM 668 O O . LEU A 1 86 ? 3.069 -4.279 -3.402 1.00 72.50 86 LEU A O 1
ATOM 672 N N . LYS A 1 87 ? 5.243 -4.901 -3.429 1.00 78.81 87 LYS A N 1
ATOM 673 C CA . LYS A 1 87 ? 5.189 -5.692 -2.197 1.00 78.81 87 LYS A CA 1
ATOM 674 C C . LYS A 1 87 ? 4.789 -4.829 -1.001 1.00 78.81 87 LYS A C 1
ATOM 676 O O . LYS A 1 87 ? 3.927 -5.242 -0.228 1.00 78.81 87 LYS A O 1
ATOM 681 N N . PHE A 1 88 ? 5.342 -3.622 -0.888 1.00 78.69 88 PHE A N 1
ATOM 682 C CA . PHE A 1 88 ? 4.989 -2.670 0.164 1.00 78.69 88 PHE A CA 1
ATOM 683 C C . PHE A 1 88 ? 3.513 -2.251 0.109 1.00 78.69 88 PHE A C 1
ATOM 685 O O . PHE A 1 88 ? 2.840 -2.236 1.137 1.00 78.69 88 PHE A O 1
ATOM 692 N N . ASN A 1 89 ? 2.970 -1.983 -1.082 1.00 75.12 89 ASN A N 1
ATOM 693 C CA . ASN A 1 89 ? 1.567 -1.590 -1.241 1.00 75.12 89 ASN A CA 1
ATOM 694 C C . ASN A 1 89 ? 0.582 -2.701 -0.844 1.00 75.12 89 ASN A C 1
ATOM 696 O O . ASN A 1 89 ? -0.416 -2.420 -0.181 1.00 75.12 89 ASN A O 1
ATOM 700 N N . ILE A 1 90 ? 0.869 -3.956 -1.209 1.00 80.38 90 ILE A N 1
ATOM 701 C CA . ILE A 1 90 ? 0.064 -5.113 -0.778 1.00 80.38 90 ILE A CA 1
ATOM 702 C C . ILE A 1 90 ? 0.134 -5.258 0.742 1.00 80.38 90 ILE A C 1
ATOM 704 O O . ILE A 1 90 ? -0.883 -5.487 1.397 1.00 80.38 90 ILE A O 1
ATOM 708 N N . LEU A 1 91 ? 1.332 -5.101 1.308 1.00 82.44 91 LEU A N 1
ATOM 709 C CA . LEU A 1 91 ? 1.539 -5.199 2.747 1.00 82.44 91 LEU A CA 1
ATOM 710 C C . LEU A 1 91 ? 0.754 -4.119 3.495 1.00 82.44 91 LEU A C 1
ATOM 712 O O . LEU A 1 91 ? 0.067 -4.433 4.460 1.00 82.44 91 LEU A O 1
ATOM 716 N N . LYS A 1 92 ? 0.773 -2.877 3.001 1.00 82.31 92 LYS A N 1
ATOM 717 C CA . LYS A 1 92 ? 0.002 -1.761 3.559 1.00 82.31 92 LYS A CA 1
ATOM 718 C C . LYS A 1 92 ? -1.500 -2.043 3.552 1.00 82.31 92 LYS A C 1
ATOM 720 O O . LYS A 1 92 ? -2.160 -1.817 4.559 1.00 82.31 92 LYS A O 1
ATOM 725 N N . GLN A 1 93 ? -2.032 -2.576 2.452 1.00 81.75 93 GLN A N 1
ATOM 726 C CA . GLN A 1 93 ? -3.447 -2.942 2.369 1.00 81.75 93 GLN A CA 1
ATOM 727 C C . GLN A 1 93 ? -3.811 -4.031 3.386 1.00 81.75 93 GLN A C 1
ATOM 729 O O . GLN A 1 93 ? -4.837 -3.932 4.058 1.00 81.75 93 GLN A O 1
ATOM 734 N N . LYS A 1 94 ? -2.971 -5.064 3.516 1.00 84.56 94 LYS A N 1
ATOM 735 C CA . LYS A 1 94 ? -3.190 -6.118 4.512 1.00 84.56 94 LYS A CA 1
ATOM 736 C C . LYS A 1 94 ? -3.092 -5.590 5.937 1.00 84.56 94 LYS A C 1
ATOM 738 O O . LYS A 1 94 ? -3.885 -6.004 6.774 1.00 84.56 94 LYS A O 1
ATOM 743 N N . ASN A 1 95 ? -2.167 -4.670 6.193 1.00 89.19 95 ASN A N 1
ATOM 744 C CA . ASN A 1 95 ? -2.023 -4.059 7.506 1.00 89.19 95 ASN A CA 1
ATOM 745 C C . ASN A 1 95 ? -3.258 -3.230 7.871 1.00 89.19 95 ASN A C 1
ATOM 747 O O . ASN A 1 95 ? -3.774 -3.371 8.966 1.00 89.19 95 ASN A O 1
ATOM 751 N N . GLN A 1 96 ? -3.801 -2.463 6.925 1.00 88.94 96 GLN A N 1
ATOM 752 C CA . GLN A 1 96 ? -5.029 -1.700 7.148 1.00 88.94 96 GLN A CA 1
ATOM 753 C C . GLN A 1 96 ? -6.242 -2.608 7.419 1.00 88.94 96 GLN A C 1
ATOM 755 O O . GLN A 1 96 ? -7.054 -2.319 8.292 1.00 88.94 96 GLN A O 1
ATOM 760 N N . ALA A 1 97 ? -6.366 -3.730 6.701 1.00 92.75 97 ALA A N 1
ATOM 761 C CA . ALA A 1 97 ? -7.417 -4.711 6.976 1.00 92.75 97 ALA A CA 1
ATOM 762 C C . ALA A 1 97 ? -7.269 -5.334 8.375 1.00 92.75 97 ALA A C 1
ATOM 764 O O . ALA A 1 97 ? -8.265 -5.566 9.057 1.00 92.75 97 ALA A O 1
ATOM 765 N N . LEU A 1 98 ? -6.029 -5.579 8.803 1.00 94.00 98 LEU A N 1
ATOM 766 C CA . LEU A 1 98 ? -5.727 -6.109 10.127 1.00 94.00 98 LEU A CA 1
ATOM 767 C C . LEU A 1 98 ? -6.014 -5.087 11.235 1.00 94.00 98 LEU A C 1
ATOM 769 O O . LEU A 1 98 ? -6.601 -5.456 12.246 1.00 94.00 98 LEU A O 1
ATOM 773 N N . GLU A 1 99 ? -5.647 -3.819 11.036 1.00 93.38 99 GLU A N 1
ATOM 774 C CA . GLU A 1 99 ? -5.960 -2.721 11.959 1.00 93.38 99 GLU A CA 1
ATOM 775 C C . GLU A 1 99 ? -7.471 -2.585 12.154 1.00 93.38 99 GLU A C 1
ATOM 777 O O . GLU A 1 99 ? -7.932 -2.574 13.292 1.00 93.38 99 GLU A O 1
ATOM 782 N N . ASN A 1 100 ? -8.252 -2.599 11.069 1.00 94.94 100 ASN A N 1
ATOM 783 C CA . ASN A 1 100 ? -9.712 -2.541 11.153 1.00 94.94 100 ASN A CA 1
ATOM 784 C C . ASN A 1 100 ? -10.295 -3.738 11.924 1.00 94.94 100 ASN A C 1
ATOM 786 O O . ASN A 1 100 ? -11.106 -3.546 12.827 1.00 94.94 100 ASN A O 1
ATOM 790 N N . ALA A 1 101 ? -9.847 -4.961 11.619 1.00 95.44 101 ALA A N 1
ATOM 791 C CA . ALA A 1 101 ? -10.304 -6.162 12.321 1.00 95.44 101 ALA A CA 1
ATOM 792 C C . ALA A 1 101 ? -9.939 -6.136 13.816 1.00 95.44 101 ALA A C 1
ATOM 794 O O . ALA A 1 101 ? -10.710 -6.591 14.663 1.00 95.44 101 ALA A O 1
ATOM 795 N N . LEU A 1 102 ? -8.769 -5.587 14.156 1.00 95.50 102 LEU A N 1
ATOM 796 C CA . LEU A 1 102 ? -8.344 -5.421 15.541 1.00 95.50 102 LEU A CA 1
ATOM 797 C C . LEU A 1 102 ? -9.192 -4.370 16.268 1.00 95.50 102 LEU A C 1
ATOM 799 O O . LEU A 1 102 ? -9.581 -4.600 17.412 1.00 95.50 102 LEU A O 1
ATOM 803 N N . THR A 1 103 ? -9.505 -3.246 15.618 1.00 94.69 103 THR A N 1
ATOM 804 C CA . THR A 1 103 ? -10.390 -2.214 16.175 1.00 94.69 103 THR A CA 1
ATOM 805 C C . THR A 1 103 ? -11.802 -2.748 16.404 1.00 94.69 103 THR A C 1
ATOM 807 O O . THR A 1 103 ? -12.358 -2.512 17.473 1.00 94.69 103 THR A O 1
ATOM 810 N N . GLU A 1 104 ? -12.361 -3.523 15.471 1.00 95.44 104 GLU A N 1
ATOM 811 C CA . GLU A 1 104 ? -13.663 -4.183 15.652 1.00 95.44 104 GLU A CA 1
ATOM 812 C C . GLU A 1 104 ? -13.646 -5.143 16.848 1.00 95.44 104 GLU A C 1
ATOM 814 O O . GLU A 1 104 ? -14.530 -5.081 17.701 1.00 95.44 104 GLU A O 1
ATOM 819 N N . LYS A 1 105 ? -12.601 -5.971 16.973 1.00 95.12 105 LYS A N 1
ATOM 820 C CA . LYS A 1 105 ? -12.443 -6.885 18.115 1.00 95.12 105 LYS A CA 1
ATOM 821 C C . LYS A 1 105 ? -12.268 -6.157 19.447 1.00 95.12 105 LYS A C 1
ATOM 823 O O . LYS A 1 105 ? -12.785 -6.616 20.463 1.00 95.12 105 LYS A O 1
ATOM 828 N N . GLN A 1 106 ? -11.545 -5.039 19.462 1.00 93.62 106 GLN A N 1
ATOM 829 C CA . GLN A 1 106 ? -11.427 -4.187 20.647 1.00 93.62 106 GLN A CA 1
ATOM 830 C C . GLN A 1 106 ? -12.781 -3.584 21.026 1.00 93.62 106 GLN A C 1
ATOM 832 O O . GLN A 1 106 ? -13.164 -3.653 22.192 1.00 93.62 106 GLN A O 1
ATOM 837 N N . GLN A 1 107 ? -13.522 -3.057 20.050 1.00 94.56 107 GLN A N 1
ATOM 838 C CA . GLN A 1 107 ? -14.839 -2.470 20.279 1.00 94.56 107 GLN A CA 1
ATOM 839 C C . GLN A 1 107 ? -15.838 -3.505 20.814 1.00 94.56 107 GLN A C 1
ATOM 841 O O . GLN A 1 107 ? -16.540 -3.217 21.779 1.00 94.56 107 GLN A O 1
ATOM 846 N N . GLU A 1 108 ? -15.852 -4.713 20.242 1.00 95.94 108 GLU A N 1
ATOM 847 C CA . GLU A 1 108 ? -16.687 -5.838 20.687 1.00 95.94 108 GLU A CA 1
ATOM 848 C C . GLU A 1 108 ? -16.365 -6.242 22.136 1.00 95.94 108 GLU A C 1
ATOM 850 O O . GLU A 1 108 ? -17.260 -6.416 22.963 1.00 95.94 108 GLU A O 1
ATOM 855 N N . ASN A 1 109 ? -15.079 -6.343 22.481 1.00 95.50 109 ASN A N 1
ATOM 856 C CA . ASN A 1 109 ? -14.674 -6.706 23.837 1.00 95.50 109 ASN A CA 1
ATOM 857 C C . ASN A 1 109 ? -15.049 -5.618 24.860 1.00 95.50 109 ASN A C 1
ATOM 859 O O . ASN A 1 109 ? -15.491 -5.931 25.964 1.00 95.50 109 ASN A O 1
ATOM 863 N N . ILE A 1 110 ? -14.923 -4.337 24.489 1.00 96.81 110 ILE A N 1
ATOM 864 C CA . ILE A 1 110 ? -15.355 -3.213 25.332 1.00 96.81 110 ILE A CA 1
ATOM 865 C C . ILE A 1 110 ? -16.875 -3.234 25.521 1.00 96.81 110 ILE A C 1
ATOM 867 O O . ILE A 1 110 ? -17.335 -3.047 26.648 1.00 96.81 110 ILE A O 1
ATOM 871 N N . SER A 1 111 ? -17.655 -3.487 24.464 1.00 95.12 111 SER A N 1
ATOM 872 C CA . SER A 1 111 ? -19.116 -3.550 24.579 1.00 95.12 111 SER A CA 1
ATOM 873 C C . SER A 1 111 ? -19.575 -4.704 25.467 1.00 95.12 111 SER A C 1
ATOM 875 O O . SER A 1 111 ? -20.412 -4.483 26.335 1.00 95.12 111 SER A O 1
ATOM 877 N N . ILE A 1 112 ? -18.978 -5.893 25.326 1.00 96.69 112 ILE A N 1
ATOM 878 C CA . ILE A 1 112 ? -19.305 -7.056 26.168 1.00 96.69 112 ILE A CA 1
ATOM 879 C C . ILE A 1 112 ? -18.948 -6.780 27.635 1.00 96.69 112 ILE A C 1
ATOM 881 O O . ILE A 1 112 ? -19.732 -7.080 28.534 1.00 96.69 112 ILE A O 1
ATOM 885 N N . LEU A 1 113 ? -17.778 -6.185 27.898 1.00 95.94 113 LEU A N 1
ATOM 886 C CA . LEU A 1 113 ? -17.370 -5.840 29.261 1.00 95.94 113 LEU A CA 1
ATOM 887 C C . LEU A 1 113 ? -18.335 -4.827 29.893 1.00 95.94 113 LEU A C 1
ATOM 889 O O . LEU A 1 113 ? -18.697 -4.968 31.062 1.00 95.94 113 LEU A O 1
ATOM 893 N N . LEU A 1 114 ? -18.746 -3.816 29.127 1.00 95.88 114 LEU A N 1
ATOM 894 C CA . LEU A 1 114 ? -19.672 -2.783 29.582 1.00 95.88 114 LEU A CA 1
ATOM 895 C C . LEU A 1 114 ? -21.060 -3.360 29.874 1.00 95.88 114 LEU A C 1
ATOM 897 O O . LEU A 1 114 ? -21.630 -3.054 30.919 1.00 95.88 114 LEU A O 1
ATOM 901 N N . GLU A 1 115 ? -21.572 -4.226 29.002 1.00 95.19 115 GLU A N 1
ATOM 902 C CA . GLU A 1 115 ? -22.848 -4.919 29.197 1.00 95.19 115 GLU A CA 1
ATOM 903 C C . GLU A 1 115 ? -22.815 -5.795 30.454 1.00 95.19 115 GLU A C 1
ATOM 905 O O . GLU A 1 115 ? -23.680 -5.663 31.318 1.00 95.19 115 GLU A O 1
ATOM 910 N N . HIS A 1 116 ? -21.743 -6.567 30.646 1.00 96.25 116 HIS A N 1
ATOM 911 C CA . HIS A 1 116 ? -21.562 -7.380 31.847 1.00 96.25 116 HIS A CA 1
ATOM 912 C C . HIS A 1 116 ? -21.489 -6.544 33.140 1.00 96.25 116 HIS A C 1
ATOM 914 O O . HIS A 1 116 ? -22.037 -6.937 34.173 1.00 96.25 116 HIS A O 1
ATOM 920 N N . GLN A 1 117 ? -20.822 -5.380 33.118 1.00 92.94 117 GLN A N 1
ATOM 921 C CA . GLN A 1 117 ? -20.830 -4.472 34.274 1.00 92.94 117 GLN A CA 1
ATOM 922 C C . GLN A 1 117 ? -22.226 -3.902 34.540 1.00 92.94 117 GLN A C 1
ATOM 924 O O . GLN A 1 117 ? -22.627 -3.800 35.700 1.00 92.94 117 GLN A O 1
ATOM 929 N N . ASN A 1 118 ? -22.966 -3.559 33.486 1.00 95.19 118 ASN A N 1
ATOM 930 C CA . ASN A 1 118 ? -24.306 -3.001 33.606 1.00 95.19 118 ASN A CA 1
ATOM 931 C C . ASN A 1 118 ? -25.299 -4.025 34.178 1.00 95.19 118 ASN A C 1
ATOM 933 O O . ASN A 1 118 ? -26.026 -3.701 35.113 1.00 95.19 118 ASN A O 1
ATOM 937 N N . GLU A 1 119 ? -25.267 -5.277 33.709 1.00 95.12 119 GLU A N 1
ATOM 938 C CA . GLU A 1 119 ? -26.070 -6.375 34.273 1.00 95.12 119 GLU A CA 1
ATOM 939 C C . GLU A 1 119 ? -25.790 -6.573 35.766 1.00 95.12 119 GLU A C 1
ATOM 941 O O . GLU A 1 119 ? -26.711 -6.677 36.578 1.00 95.12 119 GLU A O 1
ATOM 946 N N . LYS A 1 120 ? -24.509 -6.570 36.156 1.00 95.31 120 LYS A N 1
ATOM 947 C CA . LYS A 1 120 ? -24.113 -6.701 37.561 1.00 95.31 120 LYS A CA 1
ATOM 948 C C . LYS A 1 120 ? -24.616 -5.532 38.410 1.00 95.31 120 LYS A C 1
ATOM 950 O O . LYS A 1 120 ? -25.032 -5.734 39.551 1.00 95.31 120 LYS A O 1
ATOM 955 N N . GLN A 1 121 ? -24.562 -4.314 37.876 1.00 92.00 121 GLN A N 1
ATOM 956 C CA . GLN A 1 121 ? -25.059 -3.128 38.567 1.00 92.00 121 GLN A CA 1
ATOM 957 C C . GLN A 1 121 ? -26.587 -3.159 38.694 1.00 92.00 121 GLN A C 1
ATOM 959 O O . GLN A 1 121 ? -27.113 -2.834 39.757 1.00 92.00 121 GLN A O 1
ATOM 964 N N . GLN A 1 122 ? -27.289 -3.624 37.663 1.00 93.56 122 GLN A N 1
ATOM 965 C CA . GLN A 1 122 ? -28.739 -3.789 37.676 1.00 93.56 122 GLN A CA 1
ATOM 966 C C . GLN A 1 122 ? -29.194 -4.853 38.690 1.00 93.56 122 GLN A C 1
ATOM 968 O O . GLN A 1 122 ? -30.126 -4.596 39.450 1.00 93.56 122 GLN A O 1
ATOM 973 N N . ASP A 1 123 ? -28.511 -6.000 38.771 1.00 95.06 123 ASP A N 1
ATOM 974 C CA . ASP A 1 123 ? -28.789 -7.042 39.776 1.00 95.06 123 ASP A CA 1
ATOM 975 C C . ASP A 1 123 ? -28.578 -6.525 41.210 1.00 95.06 123 ASP A C 1
ATOM 977 O O . ASP A 1 123 ? -29.393 -6.781 42.099 1.00 95.06 123 ASP A O 1
ATOM 981 N N . LEU A 1 124 ? -27.523 -5.734 41.440 1.00 94.81 124 LEU A N 1
ATOM 982 C CA . LEU A 1 124 ? -27.298 -5.083 42.733 1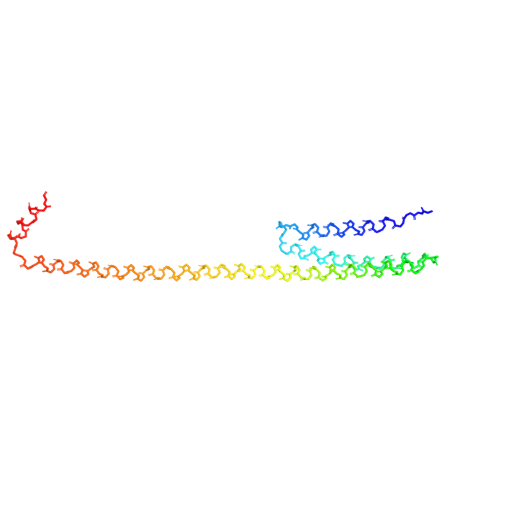.00 94.81 124 LEU A CA 1
ATOM 983 C C . LEU A 1 124 ? -28.408 -4.084 43.074 1.00 94.81 124 LEU A C 1
ATOM 985 O O . LEU A 1 124 ? -28.944 -4.141 44.180 1.00 94.81 124 LEU A O 1
ATOM 989 N N . GLN A 1 125 ? -28.792 -3.214 42.135 1.00 92.62 125 GLN A N 1
ATOM 990 C CA . GLN A 1 125 ? -29.885 -2.263 42.360 1.00 92.62 125 GLN A CA 1
ATOM 991 C C . GLN A 1 125 ? -31.215 -2.971 42.626 1.00 92.62 125 GLN A C 1
ATOM 993 O O . GLN A 1 125 ? -31.982 -2.540 43.486 1.00 92.62 125 GLN A O 1
ATOM 998 N N . GLN A 1 126 ? -31.485 -4.077 41.933 1.00 94.38 126 GLN A N 1
ATOM 999 C CA . GLN A 1 126 ? -32.698 -4.854 42.151 1.00 94.38 126 GLN A CA 1
ATOM 1000 C C . GLN A 1 126 ? -32.705 -5.525 43.529 1.00 94.38 126 GLN A C 1
ATOM 1002 O O . GLN A 1 126 ? -33.711 -5.451 44.233 1.00 94.38 126 GLN A O 1
ATOM 1007 N N . LYS A 1 127 ? -31.578 -6.093 43.970 1.00 95.62 127 LYS A N 1
ATOM 1008 C CA . LYS A 1 127 ? -31.441 -6.639 45.330 1.00 95.62 127 LYS A CA 1
ATOM 1009 C C . LYS A 1 127 ? -31.589 -5.572 46.408 1.00 95.62 127 LYS A C 1
ATOM 1011 O O . LYS A 1 127 ? -32.210 -5.843 47.433 1.00 95.62 127 LYS A O 1
ATOM 1016 N N . GLU A 1 128 ? -31.053 -4.371 46.194 1.00 94.25 128 GLU A N 1
ATOM 1017 C CA . GLU A 1 128 ? -31.272 -3.245 47.106 1.00 94.25 128 GLU A CA 1
ATOM 1018 C C . GLU A 1 128 ? -32.752 -2.864 47.169 1.00 94.25 128 GLU A C 1
ATOM 1020 O O . GLU A 1 128 ? -33.294 -2.743 48.265 1.00 94.25 128 GLU A O 1
ATOM 1025 N N . LEU A 1 129 ? -33.431 -2.740 46.025 1.00 93.19 129 LEU A N 1
ATOM 1026 C CA . LEU A 1 129 ? -34.867 -2.450 45.960 1.00 93.19 129 LEU A CA 1
ATOM 1027 C C . LEU A 1 129 ? -35.704 -3.514 46.681 1.00 93.19 129 LEU A C 1
ATOM 1029 O O . LEU 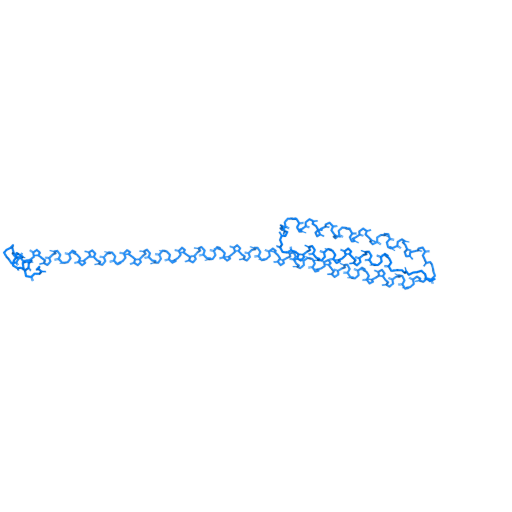A 1 129 ? -36.583 -3.171 47.472 1.00 93.19 129 LEU A O 1
ATOM 1033 N N . GLU A 1 130 ? -35.419 -4.796 46.454 1.00 92.31 130 GLU A N 1
ATOM 1034 C CA . GLU A 1 130 ? -36.088 -5.908 47.137 1.00 92.31 130 GLU A CA 1
ATOM 1035 C C . GLU A 1 130 ? -35.822 -5.887 48.648 1.00 92.31 130 GLU A C 1
ATOM 1037 O O . GLU A 1 130 ? -36.745 -6.068 49.449 1.00 92.31 130 GLU A O 1
ATOM 1042 N N . TRP A 1 131 ? -34.581 -5.604 49.054 1.00 94.12 131 TRP A N 1
ATOM 1043 C CA . TRP A 1 131 ? -34.213 -5.452 50.459 1.00 94.12 131 TRP A CA 1
ATOM 1044 C C . TRP A 1 131 ? -34.940 -4.269 51.117 1.00 94.12 131 TRP A C 1
ATOM 1046 O O . TRP A 1 131 ? -35.506 -4.428 52.205 1.00 94.12 131 TRP A O 1
ATOM 1056 N N . PHE A 1 132 ? -34.994 -3.109 50.454 1.00 91.31 132 PHE A N 1
ATOM 1057 C CA . PHE A 1 132 ? -35.729 -1.929 50.920 1.00 91.31 132 PHE A CA 1
ATOM 1058 C C . PHE A 1 132 ? -37.229 -2.213 51.028 1.00 91.31 132 PHE A C 1
ATOM 1060 O O . PHE A 1 132 ? -37.833 -1.905 52.055 1.00 91.31 132 PHE A O 1
ATOM 1067 N N . ALA A 1 133 ? -37.828 -2.857 50.024 1.00 88.75 133 ALA A N 1
ATOM 1068 C CA . ALA A 1 133 ? -39.232 -3.259 50.054 1.00 88.75 133 ALA A CA 1
ATOM 1069 C C . ALA A 1 133 ? -39.524 -4.226 51.216 1.00 88.75 133 ALA A C 1
ATOM 1071 O O . ALA A 1 133 ? -40.515 -4.063 51.934 1.00 88.75 133 ALA A O 1
ATOM 1072 N N . GLY A 1 134 ? -38.632 -5.192 51.457 1.00 90.38 134 GLY A N 1
ATOM 1073 C CA . GLY A 1 134 ? -38.709 -6.099 52.602 1.00 90.38 134 GLY A CA 1
ATOM 1074 C C . GLY A 1 134 ? -38.628 -5.369 53.945 1.00 90.38 134 GLY A C 1
ATOM 1075 O O . GLY A 1 134 ? -39.408 -5.665 54.851 1.00 90.38 134 GLY A O 1
ATOM 1076 N N . LYS A 1 135 ? -37.737 -4.377 54.066 1.00 87.38 135 LYS A N 1
ATOM 1077 C CA . LYS A 1 135 ? -37.623 -3.521 55.256 1.00 87.38 135 LYS A CA 1
ATOM 1078 C C . LYS A 1 135 ? -38.877 -2.689 55.499 1.00 87.38 135 LYS A C 1
ATOM 1080 O O . LYS A 1 135 ? -39.363 -2.663 56.624 1.00 87.38 135 LYS A O 1
ATOM 1085 N N . ILE A 1 136 ? -39.412 -2.055 54.460 1.00 82.69 136 ILE A N 1
ATOM 1086 C CA . ILE A 1 136 ? -40.632 -1.241 54.528 1.00 82.69 136 ILE A CA 1
ATOM 1087 C C . ILE A 1 136 ? -41.820 -2.092 55.005 1.00 82.69 136 ILE A C 1
ATOM 1089 O O . ILE A 1 136 ? -42.563 -1.656 55.881 1.00 82.69 136 ILE A O 1
ATOM 1093 N N . LYS A 1 137 ? -41.949 -3.338 54.526 1.00 83.50 137 LYS A N 1
ATOM 1094 C CA . LYS A 1 137 ? -43.021 -4.274 54.916 1.00 83.50 137 LYS A CA 1
ATOM 1095 C C . LYS A 1 137 ? -42.993 -4.706 56.393 1.00 83.50 137 LYS A C 1
ATOM 1097 O O . LYS A 1 137 ? -43.999 -5.204 56.887 1.00 83.50 137 LYS A O 1
ATOM 1102 N N . MET A 1 138 ? -41.869 -4.546 57.098 1.00 80.38 138 MET A N 1
ATOM 1103 C CA . MET A 1 138 ? -41.789 -4.832 58.540 1.00 80.38 138 MET A CA 1
ATOM 1104 C C . MET A 1 138 ? -42.416 -3.736 59.415 1.00 80.38 138 MET A C 1
ATOM 1106 O O . MET A 1 138 ? -42.686 -3.997 60.584 1.00 80.38 138 MET A O 1
ATOM 1110 N N . PHE A 1 139 ? -42.639 -2.536 58.875 1.00 78.56 139 PHE A N 1
ATOM 1111 C CA . PHE A 1 139 ? -43.308 -1.441 59.579 1.00 78.56 139 PHE A CA 1
ATOM 1112 C C . PHE A 1 139 ? -44.825 -1.534 59.412 1.00 78.56 139 PHE A C 1
ATOM 1114 O O . PHE A 1 139 ? -45.321 -1.956 58.365 1.00 78.56 139 PHE A O 1
ATOM 1121 N N . THR A 1 140 ? -45.567 -1.128 60.439 1.00 75.44 140 THR A N 1
ATOM 1122 C CA . THR A 1 140 ? -47.036 -1.082 60.380 1.00 75.44 140 THR A CA 1
ATOM 1123 C C . THR A 1 140 ? -47.522 0.084 59.500 1.00 75.44 140 THR A C 1
ATOM 1125 O O . THR A 1 140 ? -46.792 1.054 59.292 1.00 75.44 140 THR A O 1
ATOM 1128 N N . GLU A 1 141 ? -48.746 0.018 58.955 1.00 78.56 141 GLU A N 1
ATOM 1129 C CA . GLU A 1 141 ? -49.272 1.057 58.037 1.00 78.56 141 GLU A CA 1
ATOM 1130 C C . GLU A 1 141 ? -49.309 2.463 58.665 1.00 78.56 141 GLU A C 1
ATOM 1132 O O . GLU A 1 141 ? -49.060 3.458 57.983 1.00 78.56 141 GLU A O 1
ATOM 1137 N N . GLU A 1 142 ? -49.572 2.545 59.972 1.00 74.94 142 GLU A N 1
ATOM 1138 C CA . GLU A 1 142 ? -49.568 3.795 60.742 1.00 74.94 142 GLU A CA 1
ATOM 1139 C C . GLU A 1 142 ? -48.151 4.405 60.816 1.00 74.94 142 GLU A C 1
ATOM 1141 O O . GLU A 1 142 ? -47.968 5.606 60.605 1.00 74.94 142 GLU A O 1
ATOM 1146 N N . GLU A 1 143 ? -47.123 3.574 61.027 1.00 76.12 143 GLU A N 1
ATOM 1147 C CA . GLU A 1 143 ? -45.717 4.004 61.074 1.00 76.12 143 GLU A CA 1
ATOM 1148 C C . GLU A 1 143 ? -45.185 4.391 59.688 1.00 76.12 143 GLU A C 1
ATOM 1150 O O . GLU A 1 143 ? -44.487 5.398 59.556 1.00 76.12 143 GLU A O 1
ATOM 1155 N N . GLN A 1 144 ? -45.549 3.654 58.631 1.00 76.31 144 GLN A N 1
ATOM 1156 C CA . GLN A 1 144 ? -45.208 4.034 57.254 1.00 76.31 144 GLN A CA 1
ATOM 1157 C C . GLN A 1 144 ? -45.798 5.394 56.876 1.00 76.31 144 GLN A C 1
ATOM 1159 O O . GLN A 1 144 ? -45.094 6.220 56.291 1.00 76.31 144 GLN A O 1
ATOM 1164 N N . LYS A 1 145 ? -47.064 5.658 57.230 1.00 77.94 145 LYS A N 1
ATOM 1165 C CA . LYS A 1 145 ? -47.699 6.965 56.999 1.00 77.94 145 LYS A CA 1
ATOM 1166 C C . LYS A 1 145 ? -46.960 8.089 57.719 1.00 77.94 145 LYS A C 1
ATOM 1168 O O . LYS A 1 145 ? -46.741 9.135 57.111 1.00 77.94 145 LYS A O 1
ATOM 1173 N N . ALA A 1 146 ? -46.540 7.873 58.966 1.00 75.50 146 ALA A N 1
ATOM 1174 C CA . ALA A 1 146 ? -45.771 8.858 59.725 1.00 75.50 146 ALA A CA 1
ATOM 1175 C C . ALA A 1 146 ? -44.386 9.132 59.103 1.00 75.50 146 ALA A C 1
ATOM 1177 O O . ALA A 1 146 ? -43.965 10.285 59.028 1.00 75.50 146 ALA A O 1
ATOM 1178 N N . ILE A 1 147 ? -43.699 8.098 58.605 1.00 74.00 147 ILE A N 1
ATOM 1179 C CA . ILE A 1 147 ? -42.385 8.226 57.950 1.00 74.00 147 ILE A CA 1
ATOM 1180 C C . ILE A 1 147 ? -42.497 8.965 56.608 1.00 74.00 147 ILE A C 1
ATOM 1182 O O . ILE A 1 147 ? -41.726 9.890 56.355 1.00 74.00 147 ILE A O 1
ATOM 1186 N N . ILE A 1 148 ? -43.468 8.603 55.763 1.00 76.50 148 ILE A N 1
ATOM 1187 C CA . ILE A 1 148 ? -43.685 9.248 54.456 1.00 76.50 148 ILE A CA 1
ATOM 1188 C C . ILE A 1 148 ? -44.033 10.733 54.636 1.00 76.50 148 ILE A C 1
ATOM 1190 O O . ILE A 1 148 ? -43.521 11.573 53.902 1.00 76.50 148 ILE A O 1
ATOM 1194 N N . HIS A 1 149 ? -44.832 11.070 55.653 1.00 75.62 149 HIS A N 1
ATOM 1195 C CA . HIS A 1 149 ? -45.208 12.452 55.963 1.00 75.62 149 HIS A CA 1
ATOM 1196 C C . HIS A 1 149 ? -44.051 13.296 56.546 1.00 75.62 149 HIS A C 1
ATOM 1198 O O . HIS A 1 149 ? -44.165 14.516 56.615 1.00 75.62 149 HIS A O 1
ATOM 1204 N N . CYS A 1 150 ? -42.949 12.670 56.974 1.00 74.31 150 CYS A N 1
ATOM 1205 C CA . CYS A 1 150 ? -41.748 13.343 57.488 1.00 74.31 150 CYS A CA 1
ATOM 1206 C C . CYS A 1 150 ? -40.653 13.516 56.409 1.00 74.31 150 CYS A C 1
ATOM 1208 O O . CYS A 1 150 ? -39.700 14.265 56.607 1.00 74.31 150 CYS A O 1
ATOM 1210 N N . CYS A 1 151 ? -40.765 12.804 55.280 1.00 70.06 151 CYS A N 1
ATOM 1211 C CA . CYS A 1 151 ? -39.808 12.834 54.165 1.00 70.06 151 CYS A CA 1
ATOM 1212 C C . CYS A 1 151 ? -40.225 13.765 53.006 1.00 70.06 151 CYS A C 1
ATOM 1214 O O . CYS A 1 151 ? -39.456 13.926 52.059 1.00 70.06 151 CYS A O 1
ATOM 1216 N N . HIS A 1 152 ? -41.422 14.355 53.074 1.00 48.94 152 HIS A N 1
ATOM 1217 C CA . HIS A 1 152 ? -41.948 15.362 52.146 1.00 48.94 152 HIS A CA 1
ATOM 1218 C C . HIS A 1 152 ? -41.997 16.732 52.834 1.00 48.94 152 HIS A C 1
ATOM 1220 O O . HIS A 1 152 ? -41.865 17.754 52.121 1.00 48.94 152 HIS A O 1
#